Protein AF-A0A660ZU10-F1 (afdb_monomer)

Structure (mmCIF, N/CA/C/O backbone):
data_AF-A0A660ZU10-F1
#
_entry.id   AF-A0A660ZU10-F1
#
loop_
_atom_site.group_PDB
_atom_site.id
_atom_site.type_symbol
_atom_site.label_atom_id
_atom_site.label_alt_id
_atom_site.label_comp_id
_atom_site.label_asym_id
_atom_site.label_entity_id
_atom_site.label_seq_id
_atom_site.pdbx_PDB_ins_code
_atom_site.Cartn_x
_atom_site.Cartn_y
_atom_site.Cartn_z
_atom_site.occupancy
_atom_site.B_iso_or_equiv
_atom_site.auth_seq_id
_atom_site.auth_comp_id
_atom_site.auth_asym_id
_atom_site.auth_atom_id
_atom_site.pdbx_PDB_model_num
ATOM 1 N N . MET A 1 1 ? 25.405 -0.056 -40.072 1.00 47.53 1 MET A N 1
ATOM 2 C CA . MET A 1 1 ? 24.081 -0.678 -40.303 1.00 47.53 1 MET A CA 1
ATOM 3 C C . MET A 1 1 ? 23.199 -0.289 -39.129 1.00 47.53 1 MET A C 1
ATOM 5 O O . MET A 1 1 ? 23.648 -0.448 -38.004 1.00 47.53 1 MET A O 1
ATOM 9 N N . GLY A 1 2 ? 22.032 0.315 -39.368 1.00 51.19 2 GLY A N 1
ATOM 10 C CA . GLY A 1 2 ? 21.090 0.624 -38.288 1.00 51.19 2 GLY A CA 1
ATOM 11 C C . GLY A 1 2 ? 20.390 -0.656 -37.844 1.00 51.19 2 GLY A C 1
ATOM 12 O O . GLY A 1 2 ? 19.942 -1.419 -38.698 1.00 51.19 2 GLY A O 1
ATOM 13 N N . PHE A 1 3 ? 20.327 -0.905 -36.540 1.00 57.31 3 PHE A N 1
ATOM 14 C CA . PHE A 1 3 ? 19.609 -2.051 -35.989 1.00 57.31 3 PHE A CA 1
ATOM 15 C C . PHE A 1 3 ? 18.256 -1.583 -35.461 1.00 57.31 3 PHE A C 1
ATOM 17 O O . PHE A 1 3 ? 18.163 -0.520 -34.843 1.00 57.31 3 PHE A O 1
ATOM 24 N N . LEU A 1 4 ? 17.211 -2.369 -35.709 1.00 57.34 4 LEU A N 1
ATOM 25 C CA . LEU A 1 4 ? 15.926 -2.202 -35.044 1.00 57.34 4 LEU A CA 1
ATOM 26 C C . LEU A 1 4 ? 15.863 -3.188 -33.888 1.00 57.34 4 LEU A C 1
ATOM 28 O O . LEU A 1 4 ? 16.144 -4.376 -34.046 1.00 57.34 4 LEU A O 1
ATOM 32 N N . TYR A 1 5 ? 15.499 -2.668 -32.729 1.00 63.53 5 TYR A N 1
ATOM 33 C CA . TYR A 1 5 ? 15.310 -3.446 -31.524 1.00 63.53 5 TYR A CA 1
ATOM 34 C C . TYR A 1 5 ? 13.824 -3.520 -31.221 1.00 63.53 5 TYR A C 1
ATOM 36 O O . TYR A 1 5 ? 13.153 -2.490 -31.218 1.00 63.53 5 TYR A O 1
ATOM 44 N N . GLU A 1 6 ? 13.315 -4.716 -30.958 1.00 67.31 6 GLU A N 1
ATOM 45 C CA . GLU A 1 6 ? 11.935 -4.912 -30.526 1.00 67.31 6 GLU A CA 1
ATOM 46 C C . GLU A 1 6 ? 11.835 -4.644 -29.021 1.00 67.31 6 GLU A C 1
ATOM 48 O O . GLU A 1 6 ? 12.652 -5.131 -28.235 1.00 67.31 6 GLU A O 1
ATOM 53 N N . VAL A 1 7 ? 10.862 -3.830 -28.625 1.00 66.31 7 VAL A N 1
ATOM 54 C CA . VAL A 1 7 ? 10.547 -3.534 -27.229 1.00 66.31 7 VAL A CA 1
ATOM 55 C C . VAL A 1 7 ? 9.346 -4.378 -26.846 1.00 66.31 7 VAL A C 1
ATOM 57 O O . VAL A 1 7 ? 8.301 -4.300 -27.488 1.00 66.31 7 VAL A O 1
ATOM 60 N N . GLU A 1 8 ? 9.482 -5.160 -25.783 1.00 64.75 8 GLU A N 1
ATOM 61 C CA . GLU A 1 8 ? 8.398 -5.976 -25.245 1.00 64.75 8 GLU A CA 1
ATOM 62 C C . GLU A 1 8 ? 8.061 -5.527 -23.820 1.00 64.75 8 GLU A C 1
ATOM 64 O O . GLU A 1 8 ? 8.957 -5.267 -23.016 1.00 64.75 8 GLU A O 1
ATOM 69 N N . GLN A 1 9 ? 6.772 -5.461 -23.498 1.00 62.47 9 GLN A N 1
ATOM 70 C CA . GLN A 1 9 ? 6.238 -5.140 -22.178 1.00 62.47 9 GLN A CA 1
ATOM 71 C C . GLN A 1 9 ? 5.741 -6.408 -21.478 1.00 62.47 9 GLN A C 1
ATOM 73 O O . GLN A 1 9 ? 5.134 -7.270 -22.110 1.00 62.47 9 GLN A O 1
ATOM 78 N N . LEU A 1 10 ? 5.943 -6.520 -20.162 1.00 57.75 10 LEU A N 1
ATOM 79 C CA . LEU A 1 10 ? 5.322 -7.593 -19.382 1.00 57.75 10 LEU A CA 1
ATOM 80 C C . LEU A 1 10 ? 3.858 -7.255 -19.056 1.00 57.75 10 LEU A C 1
ATOM 82 O O . LEU A 1 10 ? 3.577 -6.360 -18.255 1.00 57.75 10 LEU A O 1
ATOM 86 N N . VAL A 1 11 ? 2.930 -8.032 -19.609 1.00 57.50 11 VAL A N 1
ATOM 87 C CA . VAL A 1 11 ? 1.480 -7.940 -19.400 1.00 57.50 11 VAL A CA 1
ATOM 88 C C . VAL A 1 11 ? 0.964 -9.305 -18.947 1.00 57.50 11 VAL A C 1
ATOM 90 O O . VAL A 1 11 ? 1.181 -10.309 -19.611 1.00 57.50 11 VAL A O 1
ATOM 93 N N . ALA A 1 12 ? 0.314 -9.377 -17.778 1.00 61.84 12 ALA A N 1
ATOM 94 C CA . ALA A 1 12 ? -0.268 -10.622 -17.246 1.00 61.84 12 ALA A CA 1
ATOM 95 C C . ALA A 1 12 ? 0.678 -11.853 -17.304 1.00 61.84 12 ALA A C 1
ATOM 97 O O . ALA A 1 12 ? 0.271 -12.950 -17.684 1.00 61.84 12 ALA A O 1
ATOM 98 N N . ALA A 1 13 ? 1.948 -11.658 -16.923 1.00 55.19 13 ALA A N 1
ATOM 99 C CA . ALA A 1 13 ? 3.021 -12.662 -16.978 1.00 55.19 13 ALA A CA 1
ATOM 100 C C . ALA A 1 13 ? 3.433 -13.129 -18.395 1.00 55.19 13 ALA A C 1
ATOM 102 O O . ALA A 1 13 ? 4.089 -14.162 -18.538 1.00 55.19 13 ALA A O 1
ATOM 103 N N . ARG A 1 14 ? 3.098 -12.366 -19.441 1.00 63.31 14 ARG A N 1
ATOM 104 C CA . ARG A 1 14 ? 3.517 -12.586 -20.832 1.00 63.31 14 ARG A CA 1
ATOM 105 C C . ARG A 1 14 ? 4.240 -11.358 -21.369 1.00 63.31 14 ARG A C 1
ATOM 107 O O . ARG A 1 14 ? 3.885 -10.236 -21.030 1.00 63.31 14 ARG A O 1
ATOM 114 N N . TRP A 1 15 ? 5.266 -11.577 -22.182 1.00 61.19 15 TRP A N 1
ATOM 115 C CA . TRP A 1 15 ? 5.936 -10.496 -22.897 1.00 61.19 15 TRP A CA 1
ATOM 116 C C . TRP A 1 15 ? 5.169 -10.216 -24.184 1.00 61.19 15 TRP A C 1
ATOM 118 O O . TRP A 1 15 ? 4.970 -11.127 -24.988 1.00 61.19 15 TRP A O 1
ATOM 128 N N . GLU A 1 16 ? 4.720 -8.980 -24.347 1.00 71.38 16 GLU A N 1
ATOM 129 C CA . GLU A 1 16 ? 3.981 -8.514 -25.515 1.00 71.38 16 GLU A CA 1
ATOM 130 C C . GLU A 1 16 ? 4.803 -7.452 -26.237 1.00 71.38 16 GLU A C 1
ATOM 132 O O . GLU A 1 16 ? 5.330 -6.542 -25.602 1.00 71.38 16 GLU A O 1
ATOM 137 N N . SER A 1 17 ? 4.932 -7.567 -27.559 1.00 74.81 17 SER A N 1
ATOM 138 C CA . SER A 1 17 ? 5.628 -6.567 -28.372 1.00 74.81 17 SER A CA 1
ATOM 139 C C . SER A 1 17 ? 4.849 -5.253 -28.363 1.00 74.81 17 SER A C 1
ATOM 141 O O . SER A 1 17 ? 3.660 -5.231 -28.677 1.00 74.81 17 SER A O 1
ATOM 143 N N . VAL A 1 18 ? 5.515 -4.162 -27.986 1.00 72.44 18 VAL A N 1
ATOM 144 C CA . VAL A 1 18 ? 4.919 -2.818 -27.877 1.00 72.44 18 VAL A CA 1
ATOM 145 C C . VAL A 1 18 ? 5.530 -1.811 -28.847 1.00 72.44 18 VAL A C 1
ATOM 147 O O . VAL A 1 18 ? 5.091 -0.664 -28.908 1.00 72.44 18 VAL A O 1
ATOM 150 N N . GLY A 1 19 ? 6.522 -2.224 -29.635 1.00 67.69 19 GLY A N 1
ATOM 151 C CA . GLY A 1 19 ? 7.085 -1.402 -30.698 1.00 67.69 19 GLY A CA 1
ATOM 152 C C . GLY A 1 19 ? 8.553 -1.689 -30.959 1.00 67.69 19 GLY A C 1
ATOM 153 O O . GLY A 1 19 ? 9.111 -2.683 -30.501 1.00 67.69 19 GLY A O 1
ATOM 154 N N . THR A 1 20 ? 9.190 -0.788 -31.703 1.00 66.38 20 THR A N 1
ATOM 155 C CA . THR A 1 20 ? 10.610 -0.895 -32.043 1.00 66.38 20 THR A CA 1
ATOM 156 C C . THR A 1 20 ? 11.343 0.407 -31.776 1.00 66.38 20 THR A C 1
ATOM 158 O O . THR A 1 20 ? 10.814 1.478 -32.072 1.00 66.38 20 THR A O 1
ATOM 161 N N . VAL A 1 21 ? 12.584 0.322 -31.302 1.00 60.88 21 VAL A N 1
ATOM 162 C CA . VAL A 1 21 ? 13.488 1.472 -31.173 1.00 60.88 21 VAL A CA 1
ATOM 163 C C . VAL A 1 21 ? 14.674 1.329 -32.135 1.00 60.88 21 VAL A C 1
ATOM 165 O O . VAL A 1 21 ? 15.239 0.235 -32.246 1.00 60.88 21 VAL A O 1
ATOM 168 N N . PRO A 1 22 ? 15.074 2.398 -32.853 1.00 54.25 22 PRO A N 1
ATOM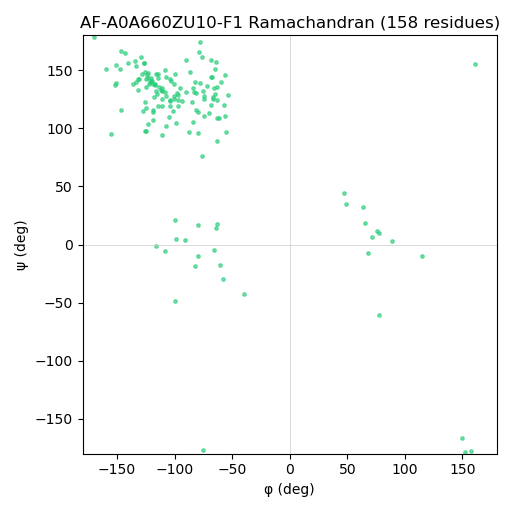 169 C CA . PRO A 1 22 ? 16.327 2.403 -33.597 1.00 54.25 22 PRO A CA 1
ATOM 170 C C . PRO A 1 22 ? 17.488 2.339 -32.608 1.00 54.25 22 PRO A C 1
ATOM 172 O O . PRO A 1 22 ? 17.499 3.087 -31.631 1.00 54.25 22 PRO A O 1
ATOM 175 N N . GLY A 1 23 ? 18.483 1.495 -32.857 1.00 53.53 23 GLY A N 1
ATOM 176 C CA . GLY A 1 23 ? 19.725 1.535 -32.094 1.00 53.53 23 GLY A CA 1
ATOM 177 C C . GLY A 1 23 ? 20.928 1.898 -32.949 1.00 53.53 23 GLY A C 1
ATOM 178 O O . GLY A 1 23 ? 21.017 1.575 -34.138 1.00 53.53 23 GLY A O 1
ATOM 179 N N . ILE A 1 24 ? 21.854 2.598 -32.302 1.00 47.69 24 ILE A N 1
ATOM 180 C CA . ILE A 1 24 ? 23.125 3.049 -32.858 1.00 47.69 24 ILE A CA 1
ATOM 181 C C . ILE A 1 24 ? 24.185 2.078 -32.334 1.00 47.69 24 ILE A C 1
ATOM 183 O O . ILE A 1 24 ? 24.378 1.971 -31.128 1.00 47.69 24 ILE A O 1
ATOM 187 N N . GLY A 1 25 ? 24.807 1.311 -33.230 1.00 42.47 25 GLY A N 1
ATOM 188 C CA . GLY A 1 25 ? 25.816 0.321 -32.858 1.00 42.47 25 GLY A CA 1
ATOM 189 C C . GLY A 1 25 ? 27.190 0.956 -32.655 1.00 42.47 25 GLY A C 1
ATOM 190 O O . GLY A 1 25 ? 27.785 1.445 -33.612 1.00 42.47 25 GLY A O 1
ATOM 191 N N . SER A 1 26 ? 27.697 0.890 -31.431 1.00 41.53 26 SER A N 1
ATOM 192 C CA . SER A 1 26 ? 29.125 0.773 -31.122 1.00 41.53 26 SER A CA 1
ATOM 193 C C . SER A 1 26 ? 29.267 -0.328 -30.075 1.00 41.53 26 SER A C 1
ATOM 195 O O . SER A 1 26 ? 28.310 -0.574 -29.345 1.00 41.53 26 SER A O 1
ATOM 197 N N . ASP A 1 27 ? 30.422 -0.983 -30.022 1.00 39.19 27 ASP A N 1
ATOM 198 C CA . ASP A 1 27 ? 30.693 -2.283 -29.376 1.00 39.19 27 ASP A CA 1
ATOM 199 C C . ASP A 1 27 ? 30.504 -2.360 -27.840 1.00 39.19 27 ASP A C 1
ATOM 201 O O . ASP A 1 27 ? 30.971 -3.298 -27.200 1.00 39.19 27 ASP A O 1
ATOM 205 N N . ASP A 1 28 ? 29.786 -1.409 -27.246 1.00 39.75 28 ASP A N 1
ATOM 206 C CA . ASP A 1 28 ? 29.474 -1.307 -25.825 1.00 39.75 28 ASP A CA 1
ATOM 207 C C . ASP A 1 28 ? 27.947 -1.202 -25.655 1.00 39.75 28 ASP A C 1
ATOM 209 O O . ASP A 1 28 ? 27.324 -0.151 -25.838 1.00 39.75 28 ASP A O 1
ATOM 213 N N . TYR A 1 29 ? 27.307 -2.337 -25.371 1.00 44.62 29 TYR A N 1
ATOM 214 C CA . TYR A 1 29 ? 25.850 -2.467 -25.288 1.00 44.62 29 TYR A CA 1
ATOM 215 C C . TYR A 1 29 ? 25.308 -1.876 -23.975 1.00 44.62 29 TYR A C 1
ATOM 217 O O . TYR A 1 29 ? 24.943 -2.599 -23.048 1.00 44.62 29 TYR A O 1
ATOM 225 N N . GLY A 1 30 ? 25.242 -0.549 -23.881 1.00 38.66 30 GLY A N 1
ATOM 226 C CA . GLY A 1 30 ? 24.611 0.160 -22.768 1.00 38.66 30 GLY A CA 1
ATOM 227 C C . GLY A 1 30 ? 23.192 0.612 -23.110 1.00 38.66 30 GLY A C 1
ATOM 228 O O . GLY A 1 30 ? 23.010 1.606 -23.806 1.00 38.66 30 GLY A O 1
ATOM 229 N N . PHE A 1 31 ? 22.168 -0.062 -22.582 1.00 43.19 31 PHE A N 1
ATOM 230 C CA . PHE A 1 31 ? 20.785 0.423 -22.652 1.00 43.19 31 PHE A CA 1
ATOM 231 C C . PHE A 1 31 ? 20.431 1.142 -21.349 1.00 43.19 31 PHE A C 1
ATOM 233 O O . PHE A 1 31 ? 20.591 0.584 -20.263 1.00 43.19 31 PHE A O 1
ATOM 240 N N . ARG A 1 32 ? 19.906 2.367 -21.441 1.00 38.75 32 ARG A N 1
ATOM 241 C CA . ARG A 1 32 ? 19.274 3.060 -20.310 1.00 38.75 32 ARG A CA 1
ATOM 242 C C . ARG A 1 32 ? 17.767 3.071 -20.549 1.00 38.75 32 ARG A C 1
ATOM 244 O O . ARG A 1 32 ? 17.275 3.863 -21.345 1.00 38.75 32 ARG A O 1
ATOM 251 N N . LEU A 1 33 ? 17.041 2.187 -19.867 1.00 43.38 33 LEU A N 1
ATOM 252 C CA . LEU A 1 33 ? 15.585 2.282 -19.786 1.00 43.38 33 LEU A CA 1
ATOM 253 C C . LEU A 1 33 ? 15.253 3.431 -18.831 1.00 43.38 33 LEU A C 1
ATOM 255 O O . LEU A 1 33 ? 15.539 3.357 -17.638 1.00 43.38 33 LEU A O 1
ATOM 259 N N . GLN A 1 34 ? 14.707 4.517 -19.370 1.00 39.41 34 GLN A N 1
ATOM 260 C CA . GLN A 1 34 ? 14.107 5.579 -18.574 1.00 39.41 34 GLN A CA 1
ATOM 261 C C . GLN A 1 34 ? 12.615 5.272 -18.468 1.00 39.41 34 GLN A C 1
ATOM 263 O O . GLN A 1 34 ? 11.959 5.076 -19.490 1.00 39.41 34 GLN A O 1
ATOM 268 N N . GLU A 1 35 ? 12.093 5.162 -17.244 1.00 47.94 35 GLU A N 1
ATOM 269 C CA . GLU A 1 35 ? 10.672 4.903 -17.008 1.00 47.94 35 GLU A CA 1
ATOM 270 C C . GLU A 1 35 ? 9.839 5.992 -17.703 1.00 47.94 35 GLU A C 1
ATOM 272 O O . GLU A 1 35 ? 9.822 7.145 -17.275 1.00 47.94 35 GLU A O 1
ATOM 277 N N . ALA A 1 36 ? 9.120 5.635 -18.770 1.00 36.31 36 ALA A N 1
ATOM 278 C CA . ALA A 1 36 ? 7.910 6.365 -19.100 1.00 36.31 36 ALA A CA 1
ATOM 279 C C . ALA A 1 36 ? 6.915 5.990 -18.003 1.00 36.31 36 ALA A C 1
ATOM 281 O O . ALA A 1 36 ? 6.550 4.818 -17.883 1.00 36.31 36 ALA A O 1
ATOM 282 N N . ALA A 1 37 ? 6.548 6.957 -17.161 1.00 37.75 37 ALA A N 1
ATOM 283 C CA . ALA A 1 37 ? 5.449 6.805 -16.223 1.00 37.75 37 ALA A CA 1
ATOM 284 C C . ALA A 1 37 ? 4.212 6.412 -17.039 1.00 37.75 37 ALA A C 1
ATOM 286 O O . ALA A 1 37 ? 3.594 7.252 -17.688 1.00 37.75 37 ALA A O 1
ATOM 287 N N . ALA A 1 38 ? 3.929 5.111 -17.100 1.00 38.47 38 ALA A N 1
ATOM 288 C CA . ALA A 1 38 ? 2.754 4.618 -17.779 1.00 38.47 38 ALA A CA 1
ATOM 289 C C . ALA A 1 38 ? 1.552 5.109 -16.977 1.00 38.47 38 ALA A C 1
ATOM 291 O O . ALA A 1 38 ? 1.492 4.941 -15.759 1.00 38.47 38 ALA A O 1
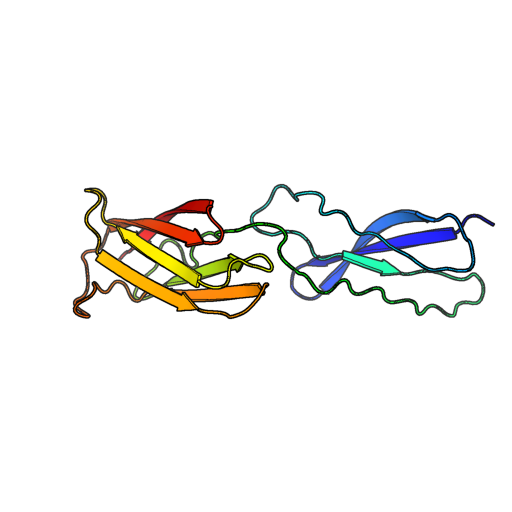ATOM 292 N N . ASP A 1 39 ? 0.635 5.760 -17.676 1.00 41.75 39 ASP A N 1
ATOM 293 C CA . ASP A 1 39 ? -0.644 6.217 -17.159 1.00 41.75 39 ASP A CA 1
ATOM 294 C C . ASP A 1 39 ? -1.464 4.981 -16.739 1.00 41.75 39 ASP A C 1
ATOM 296 O O . ASP A 1 39 ? -2.108 4.316 -17.548 1.00 41.75 39 ASP A O 1
ATOM 300 N N . GLY A 1 40 ? -1.301 4.553 -15.486 1.00 45.09 40 GLY A N 1
ATOM 301 C CA . GLY A 1 40 ? -1.847 3.301 -14.970 1.00 45.09 40 GLY A CA 1
ATOM 302 C C . GLY A 1 40 ? -1.127 2.847 -13.702 1.00 45.09 40 GLY A C 1
ATOM 303 O O . GLY A 1 40 ? 0.014 3.207 -13.457 1.00 45.09 40 GLY A O 1
ATOM 304 N N . ASP A 1 41 ? -1.799 2.052 -12.867 1.00 53.38 41 ASP A N 1
ATOM 305 C CA . ASP A 1 41 ? -1.440 1.737 -11.469 1.00 53.38 41 ASP A CA 1
ATOM 306 C C . ASP A 1 41 ? -0.100 0.963 -11.261 1.00 53.38 41 ASP A C 1
ATOM 308 O O . ASP A 1 41 ? 0.121 0.381 -10.192 1.00 53.38 41 ASP A O 1
ATOM 312 N N . ARG A 1 42 ? 0.774 0.888 -12.283 1.00 52.81 42 ARG A N 1
ATOM 313 C CA . ARG A 1 42 ? 2.060 0.169 -12.315 1.00 52.81 42 ARG A CA 1
ATOM 314 C C . ARG A 1 42 ? 3.067 0.829 -13.277 1.00 52.81 42 ARG A C 1
ATOM 316 O O . ARG A 1 42 ? 2.702 1.083 -14.424 1.00 52.81 42 ARG A O 1
ATOM 323 N N . PRO A 1 43 ? 4.354 0.966 -12.907 1.00 50.66 43 PRO A N 1
ATOM 324 C CA . PRO A 1 43 ? 5.410 1.111 -13.904 1.00 50.66 43 PRO A CA 1
ATOM 325 C C . PRO A 1 43 ? 5.504 -0.185 -14.726 1.00 50.66 43 PRO A C 1
ATOM 327 O O . PRO A 1 43 ? 5.539 -1.293 -14.185 1.00 50.66 43 PRO A O 1
ATOM 330 N N . ALA A 1 44 ? 5.485 -0.054 -16.047 1.00 54.44 44 ALA A N 1
ATOM 331 C CA . ALA A 1 44 ? 5.592 -1.178 -16.966 1.00 54.44 44 ALA A CA 1
ATOM 332 C C . ALA A 1 44 ? 7.023 -1.748 -16.973 1.00 54.44 44 ALA A C 1
ATOM 334 O O . ALA A 1 44 ? 7.995 -0.995 -17.000 1.00 54.44 44 ALA A O 1
ATOM 335 N N . GLN A 1 45 ? 7.156 -3.079 -16.946 1.00 56.09 45 GLN A N 1
ATOM 336 C CA . GLN A 1 45 ? 8.445 -3.740 -17.169 1.00 56.09 45 GLN A CA 1
ATOM 3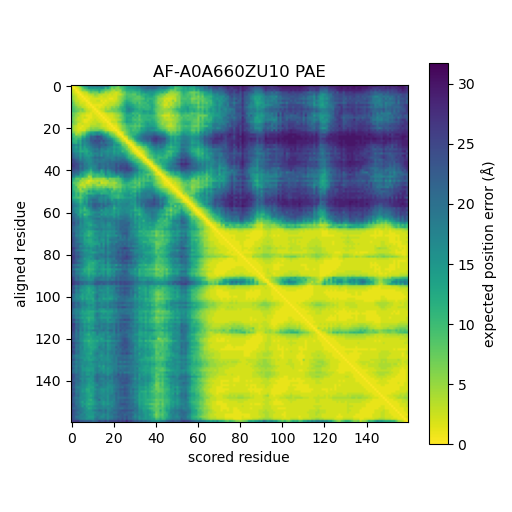37 C C . GLN A 1 45 ? 8.674 -3.891 -18.666 1.00 56.09 45 GLN A C 1
ATOM 339 O O . GLN A 1 45 ? 7.778 -4.355 -19.370 1.00 56.09 45 GLN A O 1
ATOM 344 N N . TYR A 1 46 ? 9.880 -3.559 -19.118 1.00 59.78 46 TYR A N 1
ATOM 345 C CA . TYR A 1 46 ? 10.271 -3.653 -20.517 1.00 59.78 46 TYR A CA 1
ATOM 346 C C . TYR A 1 46 ? 11.510 -4.530 -20.670 1.00 59.78 46 TYR A C 1
ATOM 348 O O . TYR A 1 46 ? 12.405 -4.508 -19.821 1.00 59.78 46 TYR A O 1
ATOM 356 N N . ARG A 1 47 ? 11.583 -5.264 -21.777 1.00 61.53 47 ARG A N 1
ATOM 357 C CA . ARG A 1 47 ? 12.824 -5.861 -22.275 1.00 61.53 47 ARG A CA 1
ATOM 358 C C . ARG A 1 47 ? 13.037 -5.452 -23.723 1.00 61.53 47 ARG A C 1
ATOM 360 O O . ARG A 1 47 ? 12.088 -5.133 -24.437 1.00 61.53 47 ARG A O 1
ATOM 367 N N . VAL A 1 48 ? 14.293 -5.482 -24.140 1.00 60.44 48 VAL A N 1
ATOM 368 C CA . VAL A 1 48 ? 14.685 -5.214 -25.519 1.00 60.44 48 VAL A CA 1
ATOM 369 C C . VAL A 1 48 ? 15.211 -6.501 -26.141 1.00 60.44 48 VAL A C 1
ATOM 371 O O . VAL A 1 48 ? 16.041 -7.182 -25.538 1.00 60.44 48 VAL A O 1
ATOM 374 N N . ARG A 1 49 ? 14.743 -6.823 -27.348 1.00 60.22 49 ARG A N 1
ATOM 375 C CA . ARG A 1 49 ? 15.201 -7.954 -28.154 1.00 60.22 49 ARG A CA 1
ATOM 376 C C . ARG A 1 49 ? 15.892 -7.443 -29.418 1.00 60.22 49 ARG A C 1
ATOM 378 O O . ARG A 1 49 ? 15.284 -6.771 -30.246 1.00 60.22 49 ARG A O 1
ATOM 385 N N . ALA A 1 50 ? 17.169 -7.785 -29.579 1.00 57.34 50 ALA A N 1
ATOM 386 C CA . ALA A 1 50 ? 17.909 -7.546 -30.816 1.00 57.34 50 ALA A CA 1
ATOM 387 C C . ALA A 1 50 ? 17.643 -8.671 -31.831 1.00 57.34 50 ALA A C 1
ATOM 389 O O . ALA A 1 50 ? 17.765 -9.851 -31.491 1.00 57.34 50 ALA A O 1
ATOM 390 N N . LEU A 1 51 ? 17.314 -8.324 -33.076 1.00 52.69 51 LEU A N 1
ATOM 391 C CA . LEU A 1 51 ? 17.215 -9.269 -34.193 1.00 52.69 51 LEU A CA 1
ATOM 392 C C . LEU A 1 51 ? 18.444 -9.087 -35.095 1.00 52.69 51 LEU A C 1
ATOM 394 O O . LEU A 1 51 ? 18.575 -8.060 -35.760 1.00 52.69 51 LEU A O 1
ATOM 398 N N . THR A 1 52 ? 19.363 -10.053 -35.116 1.00 54.78 52 THR A N 1
ATOM 399 C CA . THR A 1 52 ? 20.430 -10.095 -36.128 1.00 54.78 52 THR A CA 1
ATOM 400 C C . THR A 1 52 ? 19.941 -10.820 -37.381 1.00 54.78 52 THR A C 1
ATOM 402 O O . THR A 1 52 ? 19.116 -11.733 -37.318 1.00 54.78 52 THR A O 1
ATOM 405 N N . GLY A 1 53 ? 20.456 -10.408 -38.544 1.00 50.12 53 GLY A N 1
ATOM 406 C CA . GLY A 1 53 ? 20.056 -10.938 -39.855 1.00 50.12 53 GLY A CA 1
ATOM 407 C C . GLY A 1 53 ? 20.405 -12.412 -40.108 1.00 50.12 53 GLY A C 1
ATOM 408 O O . GLY A 1 53 ? 20.016 -12.950 -41.137 1.00 50.12 53 GLY A O 1
ATOM 409 N N . ASP A 1 54 ? 21.114 -13.069 -39.188 1.00 57.62 54 ASP A N 1
ATOM 410 C CA . ASP A 1 54 ? 21.494 -14.486 -39.242 1.00 57.62 54 ASP A CA 1
ATOM 411 C C . ASP A 1 54 ? 20.567 -15.405 -38.416 1.00 57.62 54 ASP A C 1
ATOM 413 O O . ASP A 1 54 ? 20.817 -16.606 -38.304 1.00 57.62 54 ASP A O 1
ATOM 417 N N . GLY A 1 55 ? 19.495 -14.859 -37.828 1.00 52.47 55 GLY A N 1
ATOM 418 C CA . GLY A 1 55 ? 18.501 -15.627 -37.073 1.00 52.47 55 GLY A CA 1
ATOM 419 C C . GLY A 1 55 ? 18.933 -16.036 -35.658 1.00 52.47 55 GLY A C 1
ATOM 420 O O . GLY A 1 55 ? 18.235 -16.828 -35.022 1.00 52.47 55 GLY A O 1
ATOM 421 N N . ARG A 1 56 ? 20.052 -15.510 -35.137 1.00 52.03 56 ARG A N 1
ATOM 422 C CA . ARG A 1 56 ? 20.562 -15.806 -33.786 1.00 52.03 56 ARG A CA 1
ATOM 423 C C . ARG A 1 56 ? 20.440 -14.595 -32.854 1.00 52.03 56 ARG A C 1
ATOM 425 O O . ARG A 1 56 ? 21.341 -13.778 -32.765 1.00 52.03 56 ARG A O 1
ATOM 432 N N . SER A 1 57 ? 19.362 -14.504 -32.081 1.00 52.59 57 SER A N 1
ATOM 433 C CA . SER A 1 57 ? 19.172 -13.421 -31.100 1.00 52.59 57 SER A CA 1
ATOM 434 C C . SER A 1 57 ? 19.423 -13.887 -29.674 1.00 52.59 57 SER A C 1
ATOM 436 O O . SER A 1 57 ? 18.597 -14.669 -29.234 1.00 52.59 57 SER A O 1
ATOM 438 N N . PHE A 1 58 ? 20.389 -13.329 -28.920 1.00 50.06 58 PHE A N 1
ATOM 439 C CA . PHE A 1 58 ? 20.263 -13.167 -27.452 1.00 50.06 58 PHE A CA 1
ATOM 440 C C . PHE A 1 58 ? 21.134 -12.013 -26.904 1.00 50.06 58 PHE A C 1
ATOM 442 O O . PHE A 1 58 ? 22.283 -12.213 -26.529 1.00 50.06 58 PHE A O 1
ATOM 449 N N . VAL A 1 59 ? 20.556 -10.819 -26.748 1.00 51.56 59 VAL A N 1
ATOM 450 C CA . VAL A 1 59 ? 20.890 -9.944 -25.611 1.00 51.56 59 VAL A CA 1
ATOM 451 C C . VAL A 1 59 ? 19.565 -9.636 -24.933 1.00 51.56 59 VAL A C 1
ATOM 453 O O . VAL A 1 59 ? 18.797 -8.809 -25.409 1.00 51.56 59 VAL A O 1
ATOM 456 N N . SER A 1 60 ? 19.256 -10.369 -23.864 1.00 48.88 60 SER A N 1
ATOM 457 C CA . SER A 1 60 ? 18.146 -10.023 -22.980 1.00 48.88 60 SER A CA 1
ATOM 458 C C . SER A 1 60 ? 18.688 -9.059 -21.940 1.00 48.88 60 SER A C 1
ATOM 460 O O . SER A 1 60 ? 19.267 -9.490 -20.944 1.00 48.88 60 SER A O 1
ATOM 462 N N . VAL A 1 61 ? 18.504 -7.757 -22.151 1.00 48.16 61 VAL A N 1
ATOM 463 C CA . VAL A 1 61 ? 18.668 -6.805 -21.050 1.00 48.16 61 VAL A CA 1
ATOM 464 C C . VAL A 1 61 ? 17.390 -6.852 -20.227 1.00 48.16 61 VAL A C 1
ATOM 466 O O . VAL A 1 61 ? 16.392 -6.217 -20.559 1.00 48.16 61 VAL A O 1
ATOM 469 N N . SER A 1 62 ? 17.408 -7.647 -19.160 1.00 47.75 62 SER A N 1
ATOM 470 C CA . SER A 1 62 ? 16.445 -7.495 -18.076 1.00 47.75 62 SER A CA 1
ATOM 471 C C . SER A 1 62 ? 16.976 -6.409 -17.150 1.00 47.75 62 SER A C 1
ATOM 473 O O . SER A 1 62 ? 17.926 -6.643 -16.401 1.00 47.75 62 SER A O 1
ATOM 475 N N . ALA A 1 63 ? 16.387 -5.218 -17.188 1.00 47.94 63 ALA A N 1
ATOM 476 C CA . ALA A 1 63 ? 16.578 -4.297 -16.081 1.00 47.94 63 ALA A CA 1
ATOM 477 C C . ALA A 1 63 ? 15.858 -4.894 -14.866 1.00 47.94 63 ALA A C 1
ATOM 479 O O . ALA A 1 63 ? 14.654 -5.150 -14.918 1.00 47.94 63 ALA A O 1
ATOM 480 N N . ALA A 1 64 ? 16.596 -5.156 -13.785 1.00 50.00 64 ALA A N 1
ATOM 481 C CA . ALA A 1 64 ? 15.970 -5.441 -12.504 1.00 50.00 64 ALA A CA 1
ATOM 482 C C . ALA A 1 64 ? 15.083 -4.240 -12.162 1.00 50.00 64 ALA A C 1
ATOM 484 O O . ALA A 1 64 ? 15.567 -3.109 -12.099 1.00 50.00 64 ALA A O 1
ATOM 485 N N . TRP A 1 65 ? 13.780 -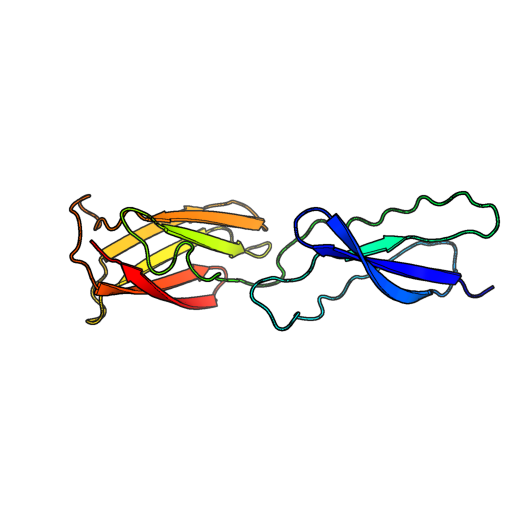4.474 -12.012 1.00 56.81 65 TRP A N 1
ATOM 486 C CA . TRP A 1 65 ? 12.854 -3.420 -11.635 1.00 56.81 65 TRP A CA 1
ATOM 487 C C . TRP A 1 65 ? 13.239 -2.916 -10.241 1.00 56.81 65 TRP A C 1
ATOM 489 O O . TRP A 1 65 ? 13.104 -3.627 -9.247 1.00 56.81 65 TRP A O 1
ATOM 499 N N . SER A 1 66 ? 13.775 -1.701 -10.203 1.00 64.69 66 SER A N 1
ATOM 500 C CA . SER A 1 66 ? 14.135 -0.987 -8.988 1.00 64.69 66 SER A CA 1
ATOM 501 C C . SER A 1 66 ? 13.293 0.280 -8.974 1.00 64.69 66 SER A C 1
ATOM 503 O O . SER A 1 66 ? 13.540 1.161 -9.802 1.00 64.69 66 SER A O 1
ATOM 505 N N . PRO A 1 67 ? 12.269 0.364 -8.108 1.00 70.25 67 PRO A N 1
ATOM 506 C CA . PRO A 1 67 ? 11.430 1.547 -8.030 1.00 70.25 67 PRO A CA 1
ATOM 507 C C . PRO A 1 67 ? 12.300 2.787 -7.834 1.00 70.25 67 PRO A C 1
ATOM 509 O O . PRO A 1 67 ? 13.149 2.833 -6.947 1.00 70.25 67 PRO A O 1
ATOM 512 N N . SER A 1 68 ? 12.103 3.806 -8.660 1.00 76.56 68 SER A N 1
ATOM 513 C CA . SER A 1 68 ? 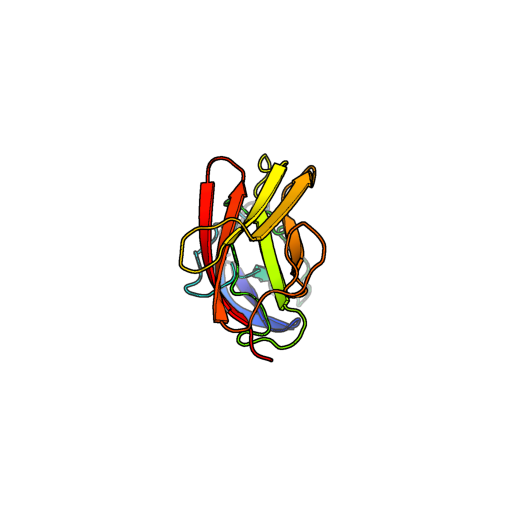12.798 5.087 -8.505 1.00 76.56 68 SER A CA 1
ATOM 514 C C . SER A 1 68 ? 12.109 5.989 -7.470 1.00 76.56 68 SER A C 1
ATOM 516 O O . SER A 1 68 ? 12.715 6.913 -6.928 1.00 76.56 68 SER A O 1
ATOM 518 N N . THR A 1 69 ? 10.844 5.697 -7.153 1.00 83.00 69 THR A N 1
ATOM 519 C CA . THR A 1 69 ? 9.989 6.491 -6.269 1.00 83.00 69 THR A CA 1
ATOM 520 C C . THR A 1 69 ? 9.081 5.616 -5.409 1.00 83.00 69 THR A C 1
ATOM 522 O O . THR A 1 69 ? 8.895 4.430 -5.679 1.00 83.00 69 THR A O 1
ATOM 525 N N . VAL A 1 70 ? 8.497 6.212 -4.368 1.00 88.56 70 VAL A N 1
ATOM 526 C CA . VAL A 1 70 ? 7.492 5.550 -3.535 1.00 88.56 70 VAL A CA 1
ATOM 527 C C . VAL A 1 70 ? 6.174 5.468 -4.296 1.00 88.56 70 VAL A C 1
ATOM 529 O O . VAL A 1 70 ? 5.619 6.492 -4.707 1.00 88.56 70 VAL A O 1
ATOM 532 N N . TRP A 1 71 ? 5.635 4.260 -4.420 1.00 88.62 71 TRP A N 1
ATOM 533 C CA . TRP A 1 71 ? 4.331 4.007 -5.027 1.00 88.62 71 TRP A CA 1
ATOM 534 C C . TRP A 1 71 ? 3.389 3.326 -4.038 1.00 88.62 71 TRP A C 1
ATOM 536 O O . TRP A 1 71 ? 3.808 2.471 -3.264 1.00 88.62 71 TRP A O 1
ATOM 546 N N . LEU A 1 72 ? 2.103 3.678 -4.079 1.00 90.38 72 LEU A N 1
ATOM 547 C CA . LEU A 1 72 ? 1.058 3.037 -3.283 1.00 90.38 72 LEU A CA 1
ATOM 548 C C . LEU A 1 72 ? -0.078 2.606 -4.209 1.00 90.38 72 LEU A C 1
ATOM 550 O O . LEU A 1 72 ? -0.762 3.447 -4.795 1.00 90.38 72 LEU A O 1
ATOM 554 N N . SER A 1 73 ? -0.289 1.297 -4.322 1.00 85.44 73 SER A N 1
ATOM 555 C CA . SER A 1 73 ? -1.344 0.724 -5.167 1.00 85.44 73 SER A CA 1
ATOM 556 C C . SER A 1 73 ? -2.733 0.851 -4.543 1.00 85.44 73 SER A C 1
ATOM 558 O O . SER A 1 73 ? -2.877 1.038 -3.325 1.00 85.44 73 SER A O 1
ATOM 560 N N . ALA A 1 74 ? -3.770 0.711 -5.373 1.00 84.50 74 ALA A N 1
ATOM 561 C CA . ALA A 1 74 ? -5.105 0.411 -4.867 1.00 84.50 74 ALA A CA 1
ATOM 562 C C . ALA A 1 74 ? -5.086 -0.915 -4.093 1.00 84.50 74 ALA A C 1
ATOM 564 O O . ALA A 1 74 ? -4.447 -1.882 -4.507 1.00 84.50 74 ALA A O 1
ATOM 565 N N . ASN A 1 75 ? -5.804 -0.966 -2.975 1.00 89.50 75 ASN A N 1
ATOM 566 C CA . ASN A 1 75 ? -5.981 -2.208 -2.245 1.00 89.50 75 ASN A CA 1
ATOM 567 C C . ASN A 1 75 ? -6.833 -3.184 -3.078 1.00 89.50 75 ASN A C 1
ATOM 569 O O . ASN A 1 75 ? -7.756 -2.759 -3.777 1.00 89.50 75 ASN A O 1
ATOM 573 N N . TYR A 1 76 ? -6.533 -4.480 -3.006 1.00 85.94 76 TYR A N 1
ATOM 574 C CA . TYR A 1 76 ? -7.318 -5.517 -3.671 1.00 85.94 76 TYR A CA 1
ATOM 575 C C . TYR A 1 76 ? -7.630 -6.675 -2.708 1.00 85.94 76 TYR A C 1
ATOM 577 O O . TYR A 1 76 ? -6.720 -7.165 -2.033 1.00 85.94 76 TYR A O 1
ATOM 585 N N . PRO A 1 77 ? -8.892 -7.137 -2.649 1.00 93.06 77 PRO A N 1
ATOM 586 C CA . PRO A 1 77 ? -10.065 -6.562 -3.321 1.00 93.06 77 PRO A CA 1
ATOM 587 C C . PRO A 1 77 ? -10.484 -5.190 -2.747 1.00 93.06 77 PRO A C 1
ATOM 589 O O . PRO A 1 77 ? -10.133 -4.837 -1.626 1.00 93.06 77 PRO A O 1
ATOM 592 N N . ASN A 1 78 ? -11.224 -4.393 -3.522 1.00 82.00 78 ASN A N 1
ATOM 593 C CA . ASN A 1 78 ? -11.908 -3.182 -3.052 1.00 82.00 78 ASN A CA 1
ATOM 594 C C . ASN A 1 78 ? -13.225 -3.011 -3.835 1.00 82.00 78 ASN A C 1
ATOM 596 O O . ASN A 1 78 ? -13.155 -2.802 -5.048 1.00 82.00 78 ASN A O 1
ATOM 600 N N . PRO A 1 79 ? -14.409 -3.087 -3.195 1.00 96.75 79 PRO A N 1
ATOM 601 C CA . PRO A 1 79 ? -14.636 -3.327 -1.764 1.00 96.75 79 PRO A CA 1
ATOM 602 C C . PRO A 1 79 ? -14.158 -4.713 -1.309 1.00 96.75 79 PRO A C 1
ATOM 604 O O . PRO A 1 79 ? -14.057 -5.627 -2.127 1.00 96.75 79 PRO A O 1
ATOM 607 N N . PHE A 1 80 ? -13.873 -4.892 -0.018 1.00 96.25 80 PHE A N 1
ATOM 608 C CA . PHE A 1 80 ? -13.450 -6.188 0.526 1.00 96.25 80 PHE A CA 1
ATOM 609 C C . PHE A 1 80 ? -14.303 -6.655 1.701 1.00 96.25 80 PHE A C 1
ATOM 611 O O . PHE A 1 80 ? -14.766 -5.847 2.503 1.00 96.25 80 PHE A O 1
ATOM 618 N N . ARG A 1 81 ? -14.439 -7.982 1.819 1.00 94.12 81 ARG A N 1
ATOM 619 C CA . ARG A 1 81 ? -14.964 -8.686 2.996 1.00 94.12 81 ARG A CA 1
ATOM 620 C C . ARG A 1 81 ? -13.809 -9.388 3.698 1.00 94.12 81 ARG A C 1
ATOM 622 O O . ARG A 1 81 ? -13.055 -10.133 3.072 1.00 94.12 81 ARG A O 1
ATOM 629 N N . GLY A 1 82 ? -13.652 -9.163 4.997 1.00 91.50 82 GLY A N 1
ATOM 630 C CA . GLY A 1 82 ? -12.669 -9.869 5.823 1.00 91.50 82 GLY A CA 1
ATOM 631 C C . GLY A 1 82 ? -11.224 -9.384 5.678 1.00 91.50 82 GLY A C 1
ATOM 632 O O . GLY A 1 82 ? -10.654 -8.950 6.669 1.00 91.50 82 GLY A O 1
ATOM 633 N N . SER A 1 83 ? -10.601 -9.448 4.496 1.00 95.62 83 SER A N 1
ATOM 634 C CA . SER A 1 83 ? -9.238 -8.919 4.319 1.00 95.62 83 SER A CA 1
ATOM 635 C C . SER A 1 83 ? -8.958 -8.351 2.936 1.00 95.62 83 SER A C 1
ATOM 637 O O . SER A 1 83 ? -9.494 -8.839 1.947 1.00 95.62 83 SER A O 1
ATOM 639 N N . THR A 1 84 ? -8.050 -7.381 2.885 1.00 93.44 84 THR A N 1
ATOM 640 C CA . THR A 1 84 ? -7.495 -6.813 1.655 1.00 93.44 84 THR A CA 1
ATOM 641 C C . THR A 1 84 ? -5.975 -6.865 1.680 1.00 93.44 84 THR A C 1
ATOM 643 O O . THR A 1 84 ? -5.346 -6.868 2.745 1.00 93.44 84 THR A O 1
ATOM 646 N N . GLU A 1 85 ? -5.387 -6.859 0.494 1.00 92.00 85 GLU A N 1
ATOM 647 C CA . GLU A 1 85 ? -3.958 -6.690 0.283 1.00 92.00 85 GLU A CA 1
ATOM 648 C C . GLU A 1 85 ? -3.674 -5.266 -0.188 1.00 92.00 85 GLU A C 1
ATOM 650 O O . GLU A 1 85 ? -4.448 -4.688 -0.953 1.00 92.00 85 GLU A O 1
ATOM 655 N N . ILE A 1 86 ? -2.580 -4.692 0.300 1.00 91.81 86 ILE A N 1
ATOM 656 C CA . ILE A 1 86 ? -2.091 -3.372 -0.084 1.00 91.81 86 ILE A CA 1
ATOM 657 C C . ILE A 1 86 ? -0.651 -3.545 -0.546 1.00 91.81 86 ILE A C 1
ATOM 659 O O . ILE A 1 86 ? 0.208 -3.944 0.247 1.00 91.81 86 ILE A O 1
ATOM 663 N N . PHE A 1 87 ? -0.394 -3.239 -1.816 1.00 89.38 87 PHE A N 1
ATOM 664 C CA . PHE A 1 87 ? 0.950 -3.270 -2.383 1.00 89.38 87 PHE A CA 1
ATOM 665 C C . PHE A 1 87 ? 1.550 -1.871 -2.445 1.00 89.38 87 PHE A C 1
ATOM 667 O O . PHE A 1 87 ? 0.843 -0.884 -2.686 1.00 89.38 87 PHE A O 1
ATOM 674 N N . TYR A 1 88 ? 2.857 -1.794 -2.266 1.00 89.44 88 TYR A N 1
ATOM 675 C CA . TYR A 1 88 ? 3.607 -0.558 -2.401 1.00 89.44 88 TYR A CA 1
ATOM 676 C C . TYR A 1 88 ? 5.032 -0.833 -2.845 1.00 89.44 88 TYR A C 1
ATOM 678 O O . TYR A 1 88 ? 5.578 -1.903 -2.573 1.00 89.44 88 TYR A O 1
ATOM 686 N N . ASP A 1 89 ? 5.620 0.164 -3.492 1.00 88.75 89 ASP A N 1
ATOM 687 C CA . ASP A 1 89 ? 6.961 0.081 -4.046 1.00 88.75 89 ASP A CA 1
ATOM 688 C C . ASP A 1 89 ? 7.849 1.102 -3.331 1.00 88.75 89 ASP A C 1
ATOM 690 O O . ASP A 1 89 ? 7.414 2.228 -3.068 1.00 88.75 89 ASP A O 1
ATOM 694 N N . LEU A 1 90 ? 9.073 0.703 -2.986 1.00 89.62 90 LEU A N 1
ATOM 695 C CA . LEU A 1 90 ? 10.052 1.551 -2.305 1.00 89.62 90 LEU A CA 1
ATOM 696 C C . LEU A 1 90 ? 11.321 1.698 -3.146 1.00 89.62 90 LEU A C 1
ATOM 698 O O . LEU A 1 90 ? 11.785 0.698 -3.701 1.00 89.62 90 LEU A O 1
ATOM 702 N N . PRO A 1 91 ? 11.923 2.900 -3.189 1.00 87.19 91 PRO A N 1
ATOM 703 C CA . PRO A 1 91 ? 13.209 3.101 -3.831 1.00 87.19 91 PRO A CA 1
ATOM 704 C C . PRO A 1 91 ? 14.387 2.643 -2.972 1.00 87.19 91 PRO A C 1
ATOM 706 O O . PRO A 1 91 ? 14.264 2.438 -1.761 1.00 87.19 91 PRO A O 1
ATOM 709 N N . ALA A 1 92 ? 15.561 2.527 -3.599 1.00 75.38 92 ALA A N 1
ATOM 710 C CA . ALA A 1 92 ? 16.821 2.280 -2.902 1.00 75.38 92 ALA A CA 1
ATOM 711 C C . ALA A 1 92 ? 17.100 3.449 -1.937 1.00 75.38 92 ALA A C 1
ATOM 713 O O . ALA A 1 92 ? 17.356 4.568 -2.369 1.00 75.38 92 ALA A O 1
ATOM 714 N N . GLY A 1 93 ? 16.978 3.198 -0.629 1.00 72.62 93 GLY A N 1
ATOM 715 C CA . GLY A 1 93 ? 17.044 4.219 0.430 1.00 72.62 93 GLY A CA 1
ATOM 716 C C . GLY A 1 93 ? 15.738 4.416 1.211 1.00 72.62 93 GLY A C 1
ATOM 717 O O . GLY A 1 93 ? 15.746 5.038 2.269 1.00 72.62 93 GLY A O 1
ATOM 718 N N . GLY A 1 94 ? 14.622 3.835 0.762 1.00 69.38 94 GLY A N 1
ATOM 719 C CA . GLY A 1 94 ? 13.325 3.900 1.447 1.00 69.38 94 GLY A CA 1
ATOM 720 C C . GLY A 1 94 ? 13.149 2.943 2.631 1.00 69.38 94 GLY A C 1
ATOM 721 O O . GLY A 1 94 ? 12.010 2.720 3.020 1.00 69.38 94 GLY A O 1
ATOM 722 N N . GLY A 1 95 ? 14.241 2.383 3.176 1.00 77.44 95 GLY A N 1
ATOM 723 C CA . GLY A 1 95 ? 14.295 1.169 4.010 1.00 77.44 95 GLY A CA 1
ATOM 724 C C . GLY A 1 95 ? 13.170 0.987 5.032 1.00 77.44 95 GLY A C 1
ATOM 725 O O . GLY A 1 95 ? 12.604 -0.099 5.108 1.00 77.44 95 GLY A O 1
ATOM 726 N N . VAL A 1 96 ? 12.767 2.046 5.740 1.00 91.88 96 VAL A N 1
ATOM 727 C CA . VAL A 1 96 ? 11.627 2.000 6.667 1.00 91.88 96 VAL A CA 1
ATOM 728 C C . VAL A 1 96 ? 10.359 2.534 6.003 1.00 91.88 96 VAL A C 1
ATOM 730 O O . VAL A 1 96 ? 10.270 3.714 5.660 1.00 91.88 96 VAL A O 1
ATOM 733 N N . ALA A 1 97 ? 9.347 1.674 5.916 1.00 95.62 97 ALA A N 1
ATOM 734 C CA . ALA A 1 97 ? 8.001 2.017 5.480 1.00 95.62 97 ALA A CA 1
ATOM 735 C C . ALA A 1 97 ? 7.015 1.936 6.647 1.00 95.62 97 ALA A C 1
ATOM 737 O O . ALA A 1 97 ? 6.960 0.936 7.374 1.00 95.62 97 ALA A O 1
ATOM 738 N N . THR A 1 98 ? 6.194 2.975 6.796 1.00 97.88 98 THR A N 1
ATOM 739 C CA . THR A 1 98 ? 5.094 2.994 7.763 1.00 97.88 98 THR A CA 1
ATOM 740 C C . THR A 1 98 ? 3.773 3.147 7.030 1.00 97.88 98 THR A C 1
ATOM 742 O O . THR A 1 98 ? 3.513 4.179 6.415 1.00 97.88 98 THR A O 1
ATOM 745 N N . LEU A 1 99 ? 2.939 2.109 7.088 1.00 98.44 99 LEU A N 1
ATOM 746 C CA . LEU A 1 99 ? 1.590 2.127 6.539 1.00 98.44 99 LEU A CA 1
ATOM 747 C C . LEU A 1 99 ? 0.566 2.259 7.664 1.00 98.44 99 LEU A C 1
ATOM 749 O O . LEU A 1 99 ? 0.535 1.441 8.583 1.00 98.44 99 LEU A O 1
ATOM 753 N N . ARG A 1 100 ? -0.294 3.269 7.585 1.00 98.69 100 ARG A N 1
ATOM 754 C CA . ARG A 1 100 ? -1.311 3.579 8.594 1.00 98.69 100 ARG A CA 1
ATOM 755 C C . ARG A 1 100 ? -2.697 3.516 7.986 1.00 98.69 100 ARG A C 1
ATOM 757 O O . ARG A 1 100 ? -2.896 3.951 6.858 1.00 98.69 100 ARG A O 1
ATOM 764 N N . VAL A 1 101 ? -3.652 2.989 8.740 1.00 98.56 101 VAL A N 1
ATOM 765 C CA . VAL A 1 101 ? -5.072 2.947 8.383 1.00 98.56 101 VAL A CA 1
ATOM 766 C C . VAL A 1 101 ? -5.841 3.879 9.306 1.00 98.56 101 VAL A C 1
ATOM 768 O O . VAL A 1 101 ? -5.654 3.823 10.519 1.00 98.56 101 VAL A O 1
ATOM 771 N N . TYR A 1 102 ? -6.735 4.687 8.743 1.00 98.56 102 TYR A N 1
ATOM 772 C CA . TYR A 1 102 ? -7.540 5.682 9.443 1.00 98.56 102 TYR A CA 1
ATOM 773 C C . TYR A 1 102 ? -9.027 5.533 9.121 1.00 98.56 102 TYR A C 1
ATOM 775 O O . TYR A 1 102 ? -9.387 5.189 7.991 1.00 98.56 102 TYR A O 1
ATOM 783 N N . ASP A 1 103 ? -9.891 5.835 10.093 1.00 97.19 103 ASP A N 1
ATOM 784 C CA . ASP A 1 103 ? -11.321 6.043 9.828 1.00 97.19 103 ASP A CA 1
ATOM 785 C C . ASP A 1 103 ? -11.594 7.433 9.214 1.00 97.19 103 ASP A C 1
ATOM 787 O O . ASP A 1 103 ? -10.699 8.274 9.098 1.00 97.19 103 ASP A O 1
ATOM 791 N N . LEU A 1 104 ? -12.846 7.693 8.819 1.00 94.19 104 LEU A N 1
ATOM 792 C CA . LEU A 1 104 ? -13.264 8.969 8.215 1.00 94.19 104 LEU A CA 1
ATOM 793 C C . LEU A 1 104 ? -13.058 10.197 9.119 1.00 94.19 104 LEU A C 1
ATOM 795 O O . LEU A 1 104 ? -13.063 11.320 8.622 1.00 94.19 104 LEU A O 1
ATOM 799 N N . ARG A 1 105 ? -12.887 10.004 10.433 1.00 95.62 105 ARG A N 1
ATOM 800 C CA . ARG A 1 105 ? -12.615 11.086 11.393 1.00 95.62 105 ARG A CA 1
ATOM 801 C C . ARG A 1 105 ? -11.113 11.327 11.571 1.00 95.62 105 ARG A C 1
ATOM 803 O O . ARG A 1 105 ? -10.728 12.122 12.420 1.00 95.62 105 ARG A O 1
ATOM 810 N N . GLY A 1 106 ? -10.267 10.629 10.811 1.00 94.94 106 GLY A N 1
ATOM 811 C CA . GLY A 1 106 ? -8.812 10.706 10.931 1.00 94.94 106 GLY A CA 1
ATOM 812 C C . GLY A 1 106 ? -8.256 9.950 12.137 1.00 94.94 106 GLY A C 1
ATOM 813 O O . GLY A 1 106 ? -7.082 10.108 12.467 1.00 94.94 10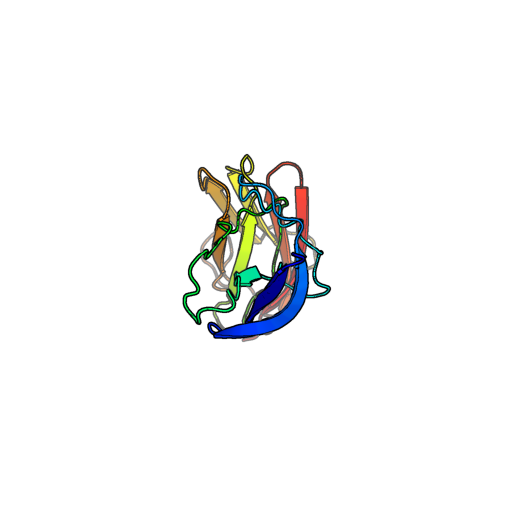6 GLY A O 1
ATOM 814 N N . ARG A 1 107 ? -9.059 9.115 12.812 1.00 97.12 107 ARG A N 1
ATOM 815 C CA . ARG A 1 107 ? -8.566 8.308 13.931 1.00 97.12 107 ARG A CA 1
ATOM 816 C C . ARG A 1 107 ? -7.724 7.158 13.398 1.00 97.12 107 ARG A C 1
ATOM 818 O O . ARG A 1 107 ? -8.192 6.396 12.552 1.00 97.12 107 ARG A O 1
ATOM 825 N N . LEU A 1 108 ? -6.511 7.012 13.929 1.00 98.25 108 LEU A N 1
ATOM 826 C CA . LEU A 1 108 ? -5.633 5.885 13.623 1.00 98.25 108 LEU A CA 1
ATOM 827 C C . LEU A 1 108 ? -6.277 4.575 14.096 1.00 98.25 108 LEU A C 1
ATOM 829 O O . LEU A 1 108 ? -6.630 4.423 15.264 1.00 98.25 108 LEU A O 1
ATOM 833 N N . ILE A 1 109 ? -6.425 3.637 13.169 1.00 98.38 109 ILE A N 1
ATOM 834 C CA . ILE A 1 109 ? -7.003 2.310 13.388 1.00 98.38 109 ILE A CA 1
ATOM 835 C C . ILE A 1 109 ? -5.908 1.268 13.552 1.00 98.38 109 ILE A C 1
ATOM 837 O O . ILE A 1 109 ? -5.953 0.463 14.478 1.00 98.38 109 ILE A O 1
ATOM 841 N N . ARG A 1 110 ? -4.934 1.268 12.639 1.00 98.31 110 ARG A N 1
ATOM 842 C CA . ARG A 1 110 ? -3.869 0.266 12.586 1.00 98.31 110 ARG A CA 1
ATOM 843 C C . ARG A 1 110 ? -2.612 0.882 11.991 1.00 98.31 110 ARG A C 1
ATOM 845 O O . ARG A 1 110 ? -2.702 1.603 11.000 1.00 98.31 110 ARG A O 1
ATOM 852 N N . GLU A 1 111 ? -1.457 0.558 12.555 1.00 98.44 111 GLU A N 1
ATOM 853 C CA . GLU A 1 111 ? -0.151 0.887 11.982 1.00 98.44 111 GLU A CA 1
ATOM 854 C C . GLU A 1 111 ? 0.640 -0.390 11.672 1.00 98.44 111 GLU A C 1
ATOM 856 O O . GLU A 1 111 ? 0.669 -1.348 12.450 1.00 98.44 111 GLU A O 1
ATOM 861 N N . PHE A 1 112 ? 1.296 -0.388 10.516 1.00 97.88 112 PHE A N 1
ATOM 862 C CA . PHE A 1 112 ? 2.231 -1.402 10.064 1.00 97.88 112 PHE A CA 1
ATOM 863 C C . PHE A 1 112 ? 3.560 -0.723 9.752 1.00 97.88 112 PHE A C 1
ATOM 865 O O . PHE A 1 112 ? 3.716 -0.090 8.709 1.00 97.88 112 PHE A O 1
ATOM 872 N N . ARG A 1 113 ? 4.531 -0.876 10.648 1.00 97.06 113 ARG A N 1
ATOM 873 C CA . ARG A 1 113 ? 5.895 -0.392 10.439 1.00 97.06 113 ARG A CA 1
ATOM 874 C C . ARG A 1 113 ? 6.801 -1.564 10.089 1.00 97.06 113 ARG A C 1
ATOM 876 O O . ARG A 1 113 ? 6.849 -2.543 10.834 1.00 97.06 113 ARG A O 1
ATOM 883 N N . ARG A 1 114 ? 7.485 -1.488 8.948 1.00 94.25 114 ARG A N 1
ATOM 884 C CA . ARG A 1 114 ? 8.425 -2.517 8.483 1.00 94.25 114 ARG A CA 1
ATOM 885 C C . ARG A 1 114 ? 9.693 -1.868 7.954 1.00 94.25 114 ARG A C 1
ATOM 887 O O . ARG A 1 114 ? 9.623 -0.861 7.256 1.00 94.25 114 ARG A O 1
ATOM 894 N N . ASP A 1 115 ? 10.824 -2.468 8.294 1.00 92.44 115 ASP A N 1
ATOM 895 C CA . ASP A 1 115 ? 12.085 -2.227 7.608 1.00 92.44 115 ASP A CA 1
ATOM 896 C C . ASP A 1 115 ? 12.272 -3.336 6.574 1.00 92.44 115 ASP A C 1
ATOM 898 O O . ASP A 1 115 ? 12.179 -4.519 6.910 1.00 92.44 115 ASP A O 1
ATOM 902 N N . HIS A 1 116 ? 12.464 -2.949 5.321 1.00 87.19 116 HIS A N 1
ATOM 903 C CA . HIS A 1 116 ? 12.632 -3.875 4.209 1.00 87.19 116 HIS A CA 1
ATOM 904 C C . HIS A 1 116 ? 14.064 -3.922 3.673 1.00 87.19 116 HIS A C 1
ATOM 906 O O . HIS A 1 116 ? 14.357 -4.734 2.799 1.00 87.19 116 HIS A O 1
ATOM 912 N N . GLY A 1 117 ? 14.962 -3.062 4.163 1.00 77.88 117 GLY A N 1
ATOM 913 C CA . GLY A 1 117 ? 16.387 -3.082 3.820 1.00 77.88 117 GLY A CA 1
ATOM 914 C C . GLY A 1 117 ? 16.758 -2.709 2.375 1.00 77.88 117 GLY A C 1
ATOM 915 O O . GLY A 1 117 ? 17.944 -2.556 2.092 1.00 77.88 117 GLY A O 1
ATOM 916 N N . GLY A 1 118 ? 15.804 -2.526 1.454 1.00 81.62 118 GLY A N 1
ATOM 917 C CA . GLY A 1 118 ? 16.123 -2.236 0.054 1.00 81.62 118 GLY A CA 1
ATOM 918 C C . GLY A 1 118 ? 14.944 -1.827 -0.829 1.00 81.62 118 GLY A C 1
ATOM 919 O O . GLY A 1 118 ? 13.790 -1.770 -0.397 1.00 81.62 118 GLY A O 1
ATOM 920 N N . ALA A 1 119 ? 15.261 -1.530 -2.090 1.00 83.88 119 ALA A N 1
ATOM 921 C CA . ALA A 1 119 ? 14.269 -1.224 -3.114 1.00 83.88 119 ALA A CA 1
ATOM 922 C C . ALA A 1 119 ? 13.439 -2.467 -3.457 1.00 83.88 119 ALA A C 1
ATOM 924 O O . ALA A 1 119 ? 13.977 -3.573 -3.504 1.00 83.88 119 ALA A O 1
ATOM 925 N N . GLY A 1 120 ? 12.151 -2.293 -3.742 1.00 83.81 120 GLY A N 1
ATOM 926 C CA . GLY A 1 120 ? 11.308 -3.406 -4.175 1.00 83.81 120 GLY A CA 1
ATOM 927 C C . GLY A 1 120 ? 9.820 -3.189 -3.952 1.00 83.81 120 GLY A C 1
ATOM 928 O O . GLY A 1 120 ? 9.393 -2.133 -3.482 1.00 83.81 120 GLY A O 1
ATOM 929 N N . ARG A 1 121 ? 9.041 -4.222 -4.293 1.00 84.75 121 ARG A N 1
ATOM 930 C CA . ARG A 1 121 ? 7.601 -4.300 -4.030 1.00 84.75 121 ARG A CA 1
ATOM 931 C C . ARG A 1 121 ? 7.353 -5.051 -2.745 1.00 84.75 121 ARG A C 1
ATOM 933 O O . ARG A 1 121 ? 7.849 -6.160 -2.559 1.00 84.75 121 ARG A O 1
ATOM 940 N N . TYR A 1 122 ? 6.479 -4.494 -1.931 1.00 87.81 122 TYR A N 1
ATOM 941 C CA . TYR A 1 122 ? 6.088 -5.063 -0.660 1.00 87.81 122 TYR A CA 1
ATOM 942 C C . TYR A 1 122 ? 4.576 -5.137 -0.551 1.00 87.81 122 TYR A C 1
ATOM 944 O O . TYR A 1 122 ? 3.828 -4.481 -1.280 1.00 87.81 122 TYR A O 1
ATOM 952 N N . GLN A 1 123 ? 4.132 -5.974 0.379 1.00 91.88 123 GLN A N 1
ATOM 953 C CA . GLN A 1 123 ? 2.729 -6.252 0.608 1.00 91.88 123 GLN A CA 1
ATOM 954 C C . GLN A 1 123 ? 2.422 -6.189 2.099 1.00 91.88 123 GLN A C 1
ATOM 956 O O . GLN A 1 123 ? 3.174 -6.681 2.943 1.00 91.88 123 GLN A O 1
ATOM 961 N N . ILE A 1 124 ? 1.269 -5.611 2.417 1.00 95.38 124 ILE A N 1
ATOM 962 C CA . ILE A 1 124 ? 0.630 -5.733 3.723 1.00 95.38 124 ILE A CA 1
ATOM 963 C C . ILE A 1 124 ? -0.763 -6.317 3.522 1.00 95.38 124 ILE A C 1
ATOM 965 O O . ILE A 1 124 ? -1.492 -5.926 2.613 1.00 95.38 124 ILE A O 1
ATOM 969 N N . ARG A 1 125 ? -1.143 -7.239 4.406 1.00 96.25 125 ARG A N 1
ATOM 970 C CA . ARG A 1 125 ? -2.517 -7.718 4.532 1.00 96.25 125 ARG A CA 1
ATOM 971 C C . ARG A 1 125 ? -3.175 -7.033 5.722 1.00 96.25 125 ARG A C 1
ATOM 973 O O . ARG A 1 125 ? -2.641 -7.088 6.830 1.00 96.25 125 ARG A O 1
ATOM 980 N N . TRP A 1 126 ? -4.346 -6.443 5.506 1.00 97.62 126 TRP A N 1
ATOM 981 C CA . TRP A 1 126 ? -5.184 -5.920 6.583 1.00 97.62 126 TRP A CA 1
ATOM 982 C C . TRP A 1 126 ? -6.498 -6.695 6.650 1.00 97.62 126 TRP A C 1
ATOM 984 O O . TRP A 1 126 ? -7.169 -6.882 5.638 1.00 97.62 126 TRP A O 1
ATOM 994 N N . SER A 1 127 ? -6.851 -7.164 7.845 1.00 96.94 127 SER A N 1
ATOM 995 C CA . SER A 1 127 ? -8.021 -8.008 8.116 1.00 96.94 127 SER A CA 1
ATOM 996 C C . SER A 1 127 ? -9.222 -7.239 8.684 1.00 96.94 127 SER A C 1
ATOM 998 O O . SER A 1 127 ? -10.065 -7.825 9.362 1.00 96.94 127 SER A O 1
ATOM 1000 N N . GLY A 1 128 ? -9.278 -5.916 8.484 1.00 96.88 128 GLY A N 1
ATOM 1001 C CA . GLY A 1 128 ? -10.330 -5.088 9.083 1.00 96.88 128 GLY A CA 1
ATOM 1002 C C . GLY A 1 128 ? -10.268 -5.073 10.614 1.00 96.88 128 GLY A C 1
ATOM 1003 O O . GLY A 1 128 ? -11.303 -5.032 11.271 1.00 96.88 128 GLY A O 1
ATOM 1004 N N . GLN A 1 129 ? -9.066 -5.167 11.188 1.00 97.81 129 GLN A N 1
ATOM 1005 C CA . GLN A 1 129 ? -8.842 -5.140 12.635 1.00 97.81 129 GLN A CA 1
ATOM 1006 C C . GLN A 1 129 ? -8.063 -3.892 13.049 1.00 97.81 129 GLN A C 1
ATOM 1008 O O . GLN A 1 129 ? -7.158 -3.451 12.333 1.00 97.81 129 GLN A O 1
ATOM 1013 N N . ASP A 1 130 ? -8.398 -3.337 14.208 1.00 97.94 130 ASP A N 1
ATOM 1014 C CA . ASP A 1 130 ? -7.647 -2.248 14.827 1.00 97.94 130 ASP A CA 1
ATOM 1015 C C . ASP A 1 130 ? -6.340 -2.742 15.471 1.00 97.94 130 ASP A C 1
ATOM 1017 O O . ASP A 1 130 ? -5.979 -3.919 15.378 1.00 97.94 130 ASP A O 1
ATOM 1021 N N . GLN A 1 131 ? -5.596 -1.848 16.122 1.00 97.00 131 GLN A N 1
ATOM 1022 C CA . GLN A 1 131 ? -4.333 -2.165 16.792 1.00 97.00 131 GLN A CA 1
ATOM 1023 C C . GLN A 1 131 ? -4.465 -3.253 17.875 1.00 97.00 131 GLN A C 1
ATOM 1025 O O . GLN A 1 131 ? -3.523 -4.022 18.062 1.00 97.00 131 GLN A O 1
ATOM 1030 N N . SER A 1 132 ? -5.627 -3.368 18.528 1.00 97.12 132 SER A N 1
ATOM 1031 C CA . SER A 1 132 ? -5.912 -4.388 19.551 1.00 97.12 132 SER A CA 1
ATOM 1032 C C . SER A 1 132 ? -6.260 -5.764 18.968 1.00 97.12 132 SER A C 1
ATOM 1034 O O . SER A 1 132 ? -6.312 -6.744 19.704 1.00 97.12 132 SER A O 1
ATOM 1036 N N . GLY A 1 133 ? -6.477 -5.854 17.650 1.00 96.31 133 GLY A N 1
ATOM 1037 C CA . GLY A 1 133 ? -6.963 -7.067 16.981 1.00 96.31 133 GLY A CA 1
ATOM 1038 C C . GLY A 1 133 ? -8.491 -7.160 16.922 1.00 96.31 133 GLY A C 1
ATOM 1039 O O . GLY A 1 133 ? -9.032 -8.134 16.396 1.00 96.31 133 GLY A O 1
ATOM 1040 N N . SER A 1 134 ? -9.201 -6.143 17.412 1.00 97.31 134 SER A N 1
ATOM 1041 C CA . SER A 1 134 ? -10.662 -6.089 17.368 1.00 97.31 134 SER A CA 1
ATOM 1042 C C . SER A 1 134 ? -11.138 -5.702 15.972 1.00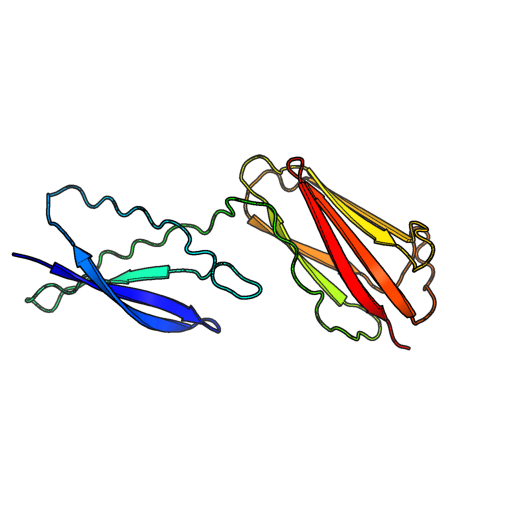 97.31 134 SER A C 1
ATOM 1044 O O . SER A 1 134 ? -10.556 -4.824 15.332 1.00 97.31 134 SER A O 1
ATOM 1046 N N . ARG A 1 135 ? -12.204 -6.346 15.477 1.00 96.69 135 ARG A N 1
ATOM 1047 C CA . ARG A 1 135 ? -12.810 -5.981 14.187 1.00 96.69 135 ARG A CA 1
ATOM 1048 C C . ARG A 1 135 ? -13.358 -4.558 14.238 1.00 96.69 135 ARG A C 1
ATOM 1050 O O . ARG A 1 135 ? -14.041 -4.189 15.190 1.00 96.69 135 ARG A O 1
ATOM 1057 N N . VAL A 1 136 ? -13.095 -3.791 13.187 1.00 97.38 136 VAL A N 1
ATOM 1058 C CA . VAL A 1 136 ? -13.707 -2.475 12.987 1.00 97.38 136 VAL A CA 1
ATOM 1059 C C . VAL A 1 136 ? -15.004 -2.595 12.193 1.00 97.38 136 VAL A C 1
ATOM 1061 O O . VAL A 1 136 ? -15.222 -3.583 11.496 1.00 97.38 136 VAL A O 1
ATOM 1064 N N . ALA A 1 137 ? -15.869 -1.587 12.301 1.00 96.81 137 ALA A N 1
ATOM 1065 C CA . ALA A 1 137 ? -17.140 -1.557 11.582 1.00 96.81 137 ALA A CA 1
ATOM 1066 C C . ALA A 1 137 ? -16.941 -1.476 10.057 1.00 96.81 137 ALA A C 1
ATOM 1068 O O . ALA A 1 137 ? -15.970 -0.872 9.587 1.00 96.81 137 ALA A O 1
ATOM 1069 N N . ALA A 1 138 ? -17.880 -2.014 9.278 1.00 97.31 138 ALA A N 1
ATOM 1070 C CA . ALA A 1 138 ? -17.938 -1.751 7.844 1.00 97.31 138 ALA A CA 1
ATOM 1071 C C . ALA A 1 138 ? -18.022 -0.242 7.558 1.00 97.31 138 ALA A C 1
ATOM 1073 O O . ALA A 1 138 ? -18.606 0.533 8.319 1.00 97.31 138 ALA A O 1
ATOM 1074 N N . GLY A 1 139 ? -17.405 0.187 6.461 1.00 97.06 139 GLY A N 1
ATOM 1075 C CA . GLY A 1 139 ? -17.334 1.595 6.103 1.00 97.06 139 GLY A CA 1
ATOM 1076 C C . GLY A 1 139 ? -16.112 1.953 5.272 1.00 97.06 139 GLY A C 1
ATOM 1077 O O . GLY A 1 139 ? -15.295 1.109 4.893 1.00 97.06 139 GLY A O 1
ATOM 1078 N N . ALA A 1 140 ? -16.013 3.243 4.963 1.00 97.81 140 ALA A N 1
ATOM 1079 C CA . ALA A 1 140 ? -14.880 3.801 4.249 1.00 97.81 140 ALA A CA 1
ATOM 1080 C C . ALA A 1 140 ? -13.715 4.082 5.205 1.00 97.81 140 ALA A C 1
ATOM 1082 O O . ALA A 1 140 ? -13.897 4.597 6.309 1.00 97.81 140 ALA A O 1
ATOM 1083 N N . TYR A 1 141 ? -12.513 3.779 4.731 1.00 98.06 141 TYR A N 1
ATOM 1084 C CA . TYR A 1 141 ? -11.254 4.008 5.427 1.00 98.06 141 TYR A CA 1
ATOM 1085 C C . TYR A 1 141 ? -10.249 4.633 4.466 1.00 98.06 141 TYR A C 1
ATOM 1087 O O . TYR A 1 141 ? -10.343 4.467 3.245 1.00 98.06 141 TYR A O 1
ATOM 1095 N N . PHE A 1 142 ? -9.247 5.304 5.019 1.00 97.75 142 PHE A N 1
ATOM 1096 C CA . PHE A 1 142 ? -8.079 5.745 4.267 1.00 97.75 142 PHE A CA 1
ATOM 1097 C C . PHE A 1 142 ? -6.847 5.011 4.763 1.00 97.75 142 PHE A C 1
ATOM 1099 O O . PHE A 1 142 ? -6.737 4.695 5.946 1.00 97.75 142 PHE A O 1
ATOM 1106 N N . TYR A 1 143 ? -5.917 4.746 3.859 1.00 98.12 143 TYR A N 1
ATOM 1107 C CA . TYR A 1 143 ? -4.601 4.251 4.212 1.00 98.12 143 TYR A CA 1
ATOM 1108 C C . TYR A 1 143 ? -3.526 5.161 3.637 1.00 98.12 143 TYR A C 1
ATOM 1110 O O . TYR A 1 143 ? -3.659 5.710 2.539 1.00 98.12 143 TYR A O 1
ATOM 1118 N N . GLU A 1 144 ? -2.473 5.336 4.419 1.00 98.25 144 GLU A N 1
ATOM 1119 C CA . GLU A 1 144 ? -1.344 6.204 4.141 1.00 98.25 144 GLU A CA 1
ATOM 1120 C C . GLU A 1 144 ? -0.058 5.392 4.211 1.00 98.25 144 GLU A C 1
ATOM 1122 O O . GLU A 1 144 ? 0.120 4.615 5.143 1.00 98.25 144 GLU A O 1
ATOM 1127 N N . LEU A 1 145 ? 0.833 5.591 3.247 1.00 97.88 145 LEU A N 1
ATOM 1128 C CA . LEU A 1 145 ? 2.199 5.096 3.265 1.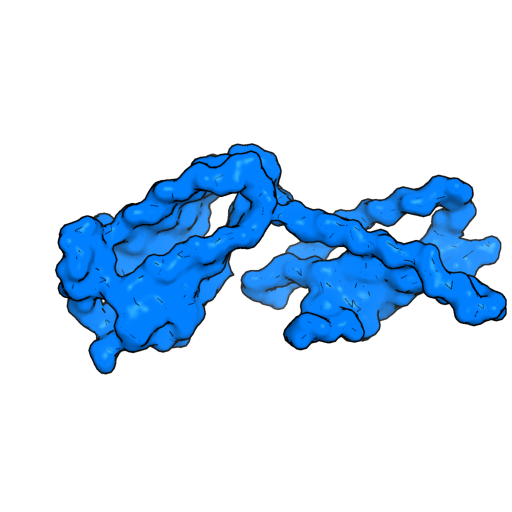00 97.88 145 LEU A CA 1
ATOM 1129 C C . LEU A 1 145 ? 3.154 6.275 3.423 1.00 97.88 145 LEU A C 1
ATOM 1131 O O . LEU A 1 145 ? 3.145 7.187 2.596 1.00 97.88 145 LEU A O 1
ATOM 1135 N N . GLU A 1 146 ? 4.003 6.207 4.439 1.00 96.44 146 GLU A N 1
ATOM 1136 C CA . GLU A 1 146 ? 5.142 7.092 4.649 1.00 96.44 146 GLU A CA 1
ATOM 1137 C C . GLU A 1 146 ? 6.438 6.296 4.449 1.00 96.44 146 GLU A C 1
ATOM 1139 O O . GLU A 1 146 ? 6.683 5.310 5.152 1.00 96.44 146 GLU A O 1
ATOM 1144 N N . ALA A 1 147 ? 7.252 6.701 3.473 1.00 94.62 147 ALA A N 1
ATOM 1145 C CA . ALA A 1 147 ? 8.567 6.119 3.203 1.00 94.62 147 ALA A CA 1
ATOM 1146 C C . ALA A 1 147 ? 9.429 7.096 2.392 1.00 94.62 147 ALA A C 1
ATOM 1148 O O . ALA A 1 147 ? 8.896 7.881 1.613 1.00 94.62 147 ALA A O 1
ATOM 1149 N N . ALA A 1 148 ? 10.758 7.051 2.542 1.00 90.50 148 ALA A N 1
ATOM 1150 C CA . ALA A 1 148 ? 11.702 7.875 1.766 1.00 90.50 148 ALA A CA 1
ATOM 1151 C C . ALA A 1 148 ? 11.351 9.386 1.702 1.00 90.50 148 ALA A C 1
ATOM 1153 O O . ALA A 1 148 ? 11.528 10.024 0.665 1.00 90.50 148 ALA A O 1
ATOM 1154 N N . GLY A 1 149 ? 10.788 9.953 2.779 1.00 90.12 149 GLY A N 1
ATOM 1155 C CA . GLY A 1 149 ? 10.336 11.354 2.823 1.00 90.12 149 GLY A CA 1
ATOM 1156 C C . GLY A 1 149 ? 9.081 11.665 1.992 1.00 90.12 149 GLY A C 1
ATOM 1157 O O . GLY A 1 149 ? 8.700 12.826 1.872 1.00 90.12 149 GLY A O 1
ATOM 1158 N N . GLN A 1 150 ? 8.431 10.650 1.417 1.00 92.06 150 GLN A N 1
ATOM 1159 C CA . GLN A 1 150 ? 7.186 10.773 0.667 1.00 92.06 150 GLN A CA 1
ATOM 1160 C C . GLN A 1 150 ? 6.007 10.205 1.455 1.00 92.06 150 GLN A C 1
ATOM 1162 O O . GLN A 1 150 ? 6.108 9.163 2.104 1.00 92.06 150 GLN A O 1
ATOM 1167 N N . THR A 1 151 ? 4.854 10.851 1.299 1.00 95.00 151 THR A N 1
ATOM 1168 C CA . THR A 1 151 ? 3.571 10.374 1.817 1.00 95.00 151 THR A CA 1
ATOM 1169 C C . THR A 1 151 ? 2.612 10.116 0.659 1.00 95.00 151 THR A C 1
ATOM 1171 O O . THR A 1 151 ? 2.376 10.997 -0.171 1.00 95.00 151 THR A O 1
ATOM 1174 N N . LYS A 1 152 ? 2.036 8.913 0.592 1.00 95.25 152 LYS A N 1
ATOM 1175 C CA . LYS A 1 152 ? 1.004 8.530 -0.387 1.00 95.25 152 LYS A C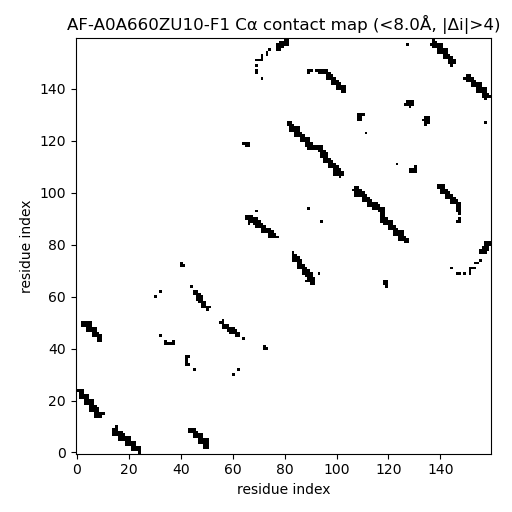A 1
ATOM 1176 C C . LYS A 1 152 ? -0.256 8.093 0.348 1.00 95.25 152 LYS A C 1
ATOM 1178 O O . LYS A 1 152 ? -0.162 7.397 1.350 1.00 95.25 152 LYS A O 1
ATOM 1183 N N . ARG A 1 153 ? -1.437 8.476 -0.144 1.00 96.56 153 ARG A N 1
ATOM 1184 C CA . ARG A 1 153 ? -2.731 8.189 0.500 1.00 96.56 153 ARG A CA 1
ATOM 1185 C C . ARG A 1 153 ? -3.732 7.633 -0.493 1.00 96.56 153 ARG A C 1
ATOM 1187 O O . ARG A 1 153 ? -3.792 8.109 -1.624 1.00 96.56 153 ARG A O 1
ATOM 1194 N N . ARG A 1 154 ? -4.549 6.675 -0.058 1.00 96.06 154 ARG A N 1
ATOM 1195 C CA . ARG A 1 154 ? -5.655 6.106 -0.843 1.00 96.06 154 ARG A CA 1
ATOM 1196 C C . ARG A 1 154 ? -6.828 5.726 0.058 1.00 96.06 154 ARG A C 1
ATOM 1198 O O . ARG A 1 154 ? -6.711 5.704 1.280 1.00 96.06 154 ARG A O 1
ATOM 1205 N N . LYS A 1 155 ? -7.978 5.465 -0.564 1.00 96.06 155 LYS A N 1
ATOM 1206 C CA . LYS A 1 155 ? -9.231 5.081 0.100 1.00 96.06 155 LYS A CA 1
ATOM 1207 C C . LYS A 1 155 ? -9.554 3.612 -0.146 1.00 96.06 155 LYS A C 1
ATOM 1209 O O . LYS A 1 155 ? -9.260 3.097 -1.222 1.00 96.06 155 LYS A O 1
ATOM 1214 N N . MET A 1 156 ? -10.227 2.984 0.807 1.00 95.94 156 MET A N 1
ATOM 1215 C CA . MET A 1 156 ? -10.730 1.614 0.710 1.00 95.94 156 MET A CA 1
ATOM 1216 C C . MET A 1 156 ? -12.114 1.489 1.346 1.00 95.94 156 MET A C 1
ATOM 1218 O O . MET A 1 156 ? -12.472 2.285 2.217 1.00 95.94 156 MET A O 1
ATOM 1222 N N . LEU A 1 157 ? -12.883 0.489 0.914 1.00 97.88 157 LEU A N 1
ATOM 1223 C CA . LEU A 1 157 ? -14.211 0.191 1.443 1.00 97.88 157 LEU A CA 1
ATOM 1224 C C . LEU A 1 157 ? -14.242 -1.220 2.046 1.00 97.88 157 LEU A C 1
ATOM 1226 O O . LEU A 1 157 ? -14.073 -2.208 1.327 1.00 97.88 157 LEU A O 1
ATOM 1230 N N . LEU A 1 158 ? -14.472 -1.297 3.358 1.00 97.81 158 LEU A N 1
ATOM 1231 C CA . LEU A 1 158 ? -14.756 -2.541 4.073 1.00 97.81 158 LEU A CA 1
ATOM 1232 C C . LEU A 1 158 ? -16.268 -2.769 4.090 1.00 97.81 158 LEU A C 1
ATOM 1234 O O . LEU A 1 158 ? -17.025 -1.868 4.455 1.00 97.81 158 LEU A O 1
ATOM 1238 N N . ILE A 1 159 ? -16.685 -3.978 3.733 1.00 96.56 159 ILE A N 1
ATOM 1239 C CA . ILE A 1 159 ? -18.071 -4.444 3.805 1.00 96.56 159 ILE A CA 1
ATOM 1240 C C . ILE A 1 159 ? -18.146 -5.711 4.670 1.00 96.56 159 ILE A C 1
ATOM 1242 O O . ILE A 1 159 ? -17.199 -6.503 4.690 1.00 96.56 159 ILE A O 1
ATOM 1246 N N . ASP A 1 160 ? -19.265 -5.887 5.375 1.00 86.62 160 ASP A N 1
ATOM 1247 C CA . ASP A 1 160 ? -19.593 -7.111 6.125 1.00 86.62 160 ASP A CA 1
ATOM 1248 C C . ASP A 1 160 ? -20.011 -8.222 5.169 1.00 86.62 160 ASP A C 1
ATOM 1250 O O . ASP A 1 160 ? -20.887 -7.932 4.320 1.00 86.62 160 ASP A O 1
#

Sequence (160 aa):
MGFLYEVEQLVAARWESVGTVPGIGSDDYGFRLQEAAADGDRPAQYRVRALTGDGRSFVSVSAAWSPSTVWLSANYPNPFRGSTEIFYDLPAGGGVATLRVYDLRGRLIREFRRDHGGAGRYQIRWSGQDQSGSRVAAGAYFYELEAAGQTKRRKMLLID

Solvent-accessible surface area (backbone atoms only — not comparable to full-atom values): 9517 Å² total; per-residue (Å²): 126,83,45,60,27,41,33,28,35,61,51,98,94,37,79,40,83,77,49,71,45,83,45,83,83,61,103,65,94,77,81,80,88,72,84,66,82,46,95,59,96,51,79,73,51,61,37,46,44,50,70,48,99,83,78,69,62,86,54,78,55,73,69,78,83,61,38,88,49,77,44,73,46,77,48,47,54,66,69,24,59,66,49,29,36,39,42,36,32,25,14,77,78,20,29,55,36,38,39,38,33,24,42,87,86,68,47,79,38,32,76,49,78,47,74,66,81,42,46,33,80,46,78,47,78,46,60,54,42,32,75,88,65,48,75,59,79,64,44,62,34,36,38,36,40,38,32,68,95,44,78,46,76,51,75,47,38,42,45,127

Mean predicted aligned error: 12.23 Å

Secondary structure (DSSP, 8-state):
-PEEEEEEEEETTEEEEEEEEEE---SS----------SSSSPPPEEEEE--TTS-----EE-----SS-EEPPPBSSSEES-EEEEEEE-TT--EEEEEEEETT--EEEEEEEE--SSEEEEEEE-SB-TTSPBPPSEEEEEEEEETTEEEEEEEEEE-

pLDDT: mean 76.28, std 20.74, range [36.31, 98.69]

Nearest PDB structures (foldseek):
  3c12-assembly1_A-2  TM=7.065E-01  e=3.095E-04  Xanthomonas campestris pv. campestris
  3osv-assembly1_A  TM=7.753E-01  e=1.084E-03  Pseudomonas aeruginosa
  3osv-assembly3_D-3  TM=7.791E-01  e=1.408E-03  Pseudomonas aeruginosa
  3osv-assembly2_C-2  TM=7.765E-01  e=1.563E-03  Pseudomonas aeruginosa
  7q62-assembly1_A  TM=4.003E-01  e=1.478E-02  Homo sapiens

Foldseek 3Di:
DKWKKFKWWQDPNDTHTPDIDIDDDDPDDDDDDDFPPPPDLDGIFMWIWTDDPVRDTDDTPGDPDFDPAKHKGDWPPFADEQKIKIKIWAHAQQQWKKKFKADPVRDTFDIDIGGPNGTDMDMDMDRCHGPVRHHDDWAKMKMWMDTPNDIDIDIGTYDD

Radius of gyration: 20.68 Å; Cα contacts (8 Å, |Δi|>4): 340; chains: 1; bounding box: 50×27×60 Å